Protein AF-A0A1B2R2R2-F1 (afdb_monomer_lite)

Structure (mmCIF, N/CA/C/O backbone):
data_AF-A0A1B2R2R2-F1
#
_entry.id   AF-A0A1B2R2R2-F1
#
loop_
_atom_site.group_PDB
_atom_site.id
_atom_site.type_symbol
_atom_site.label_atom_id
_atom_site.label_alt_id
_atom_site.label_comp_id
_atom_site.label_asym_id
_atom_site.label_entity_id
_atom_site.label_seq_id
_atom_site.pdbx_PDB_ins_code
_atom_site.Cartn_x
_atom_site.Cartn_y
_atom_site.Cartn_z
_atom_site.occupancy
_atom_site.B_iso_or_equiv
_atom_site.auth_seq_id
_atom_site.auth_comp_id
_atom_site.auth_asym_id
_atom_site.auth_atom_id
_atom_site.pdbx_PDB_model_num
ATOM 1 N N . MET A 1 1 ? -15.487 -4.708 -82.517 1.00 47.09 1 MET A N 1
ATOM 2 C CA . MET A 1 1 ? -14.314 -4.636 -83.419 1.00 47.09 1 MET A CA 1
ATOM 3 C C . MET A 1 1 ? -13.073 -5.049 -82.631 1.00 47.09 1 MET A C 1
ATOM 5 O O . MET A 1 1 ? -13.048 -4.846 -81.428 1.00 47.09 1 MET A O 1
ATOM 9 N N . ARG A 1 2 ? -12.157 -5.762 -83.291 1.00 46.81 2 ARG A N 1
ATOM 10 C CA . ARG A 1 2 ? -11.114 -6.663 -82.763 1.00 46.81 2 ARG A CA 1
ATOM 11 C C . ARG A 1 2 ? -9.948 -5.970 -82.026 1.00 46.81 2 ARG A C 1
ATOM 13 O O . ARG A 1 2 ? -9.569 -4.863 -82.381 1.00 46.81 2 ARG A O 1
ATOM 20 N N . ILE A 1 3 ? -9.365 -6.702 -81.069 1.00 44.09 3 ILE A N 1
ATOM 21 C CA . ILE A 1 3 ? -8.082 -6.462 -80.372 1.00 44.09 3 ILE A CA 1
ATOM 22 C C . ILE A 1 3 ? -6.903 -6.542 -81.372 1.00 44.09 3 ILE A C 1
ATOM 24 O O . ILE A 1 3 ? -6.999 -7.301 -82.341 1.00 44.09 3 ILE A O 1
ATOM 28 N N . PRO A 1 4 ? -5.764 -5.870 -81.106 1.00 57.81 4 PRO A N 1
ATOM 29 C CA . PRO A 1 4 ? -4.528 -6.653 -81.011 1.00 57.81 4 PRO A CA 1
ATOM 30 C C . PRO A 1 4 ? -3.694 -6.388 -79.745 1.00 57.81 4 PRO A C 1
ATOM 32 O O . PRO A 1 4 ? -3.548 -5.272 -79.256 1.00 57.81 4 PRO A O 1
ATOM 35 N N . PHE A 1 5 ? -3.145 -7.496 -79.249 1.00 47.97 5 PHE A N 1
ATOM 36 C CA . PHE A 1 5 ? -2.158 -7.616 -78.188 1.00 47.97 5 PHE A CA 1
ATOM 37 C C . PHE A 1 5 ? -0.782 -7.118 -78.648 1.00 47.97 5 PHE A C 1
ATOM 39 O O . PHE A 1 5 ? -0.363 -7.416 -79.764 1.00 47.97 5 PHE A O 1
ATOM 46 N N . ALA A 1 6 ? -0.020 -6.528 -77.727 1.00 52.09 6 ALA A N 1
ATOM 47 C CA . ALA A 1 6 ? 1.439 -6.582 -77.745 1.00 52.09 6 ALA A CA 1
ATOM 48 C C . ALA A 1 6 ? 1.951 -6.802 -76.313 1.00 52.09 6 ALA A C 1
ATOM 50 O O . ALA A 1 6 ? 1.735 -5.988 -75.419 1.00 52.09 6 ALA A O 1
ATOM 51 N N . ARG A 1 7 ? 2.600 -7.952 -76.096 1.00 57.97 7 ARG A N 1
ATOM 52 C CA . ARG A 1 7 ? 3.404 -8.270 -74.909 1.00 57.97 7 ARG A CA 1
ATOM 53 C C . ARG A 1 7 ? 4.839 -7.816 -75.169 1.00 57.97 7 ARG A C 1
ATOM 55 O O . ARG A 1 7 ? 5.397 -8.236 -76.176 1.00 57.97 7 ARG A O 1
ATOM 62 N N . VAL A 1 8 ? 5.470 -7.138 -74.211 1.00 51.62 8 VAL A N 1
ATOM 63 C CA . VAL A 1 8 ? 6.920 -7.247 -73.970 1.00 51.62 8 VAL A CA 1
ATOM 64 C C . VAL A 1 8 ? 7.159 -7.386 -72.466 1.00 51.62 8 VAL A C 1
ATOM 66 O O . VAL A 1 8 ? 6.456 -6.809 -71.643 1.00 51.62 8 VAL A O 1
ATOM 69 N N . ARG A 1 9 ? 8.093 -8.282 -72.148 1.00 54.78 9 ARG A N 1
ATOM 70 C CA . ARG A 1 9 ? 8.393 -8.889 -70.851 1.00 54.78 9 ARG A CA 1
ATOM 71 C C . ARG A 1 9 ? 9.593 -8.206 -70.172 1.00 54.78 9 ARG A C 1
ATOM 73 O O . ARG A 1 9 ? 10.450 -7.660 -70.856 1.00 54.78 9 ARG A O 1
ATOM 80 N N . HIS A 1 10 ? 9.705 -8.504 -68.877 1.00 41.34 10 HIS A N 1
ATOM 81 C CA . HIS A 1 10 ? 10.905 -8.558 -68.025 1.00 41.34 10 HIS A CA 1
ATOM 82 C C . HIS A 1 10 ? 11.270 -7.309 -67.220 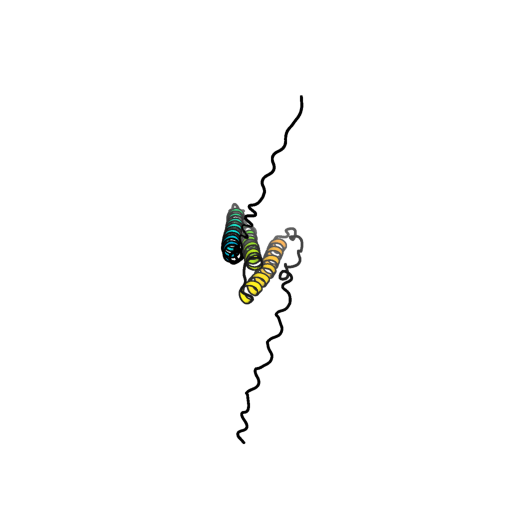1.00 41.34 10 HIS A C 1
ATOM 84 O O . HIS A 1 10 ? 11.681 -6.284 -67.745 1.00 41.34 10 HIS A O 1
ATOM 90 N N . GLY A 1 11 ? 11.209 -7.497 -65.903 1.00 39.16 11 GLY A N 1
ATOM 91 C CA . GLY A 1 11 ? 11.748 -6.601 -64.893 1.00 39.16 11 GLY A CA 1
ATOM 92 C C . GLY A 1 11 ? 11.309 -7.054 -63.507 1.00 39.16 11 GLY A C 1
ATOM 93 O O . GLY A 1 11 ? 10.566 -6.349 -62.838 1.00 39.16 11 GLY A O 1
ATOM 94 N N . ALA A 1 12 ? 11.697 -8.266 -63.102 1.00 50.22 12 ALA A N 1
ATOM 95 C CA . ALA A 1 12 ? 11.605 -8.662 -61.704 1.00 50.22 12 ALA A CA 1
ATOM 96 C C . ALA A 1 12 ? 12.575 -7.783 -60.901 1.00 50.22 12 ALA A C 1
ATOM 98 O O . ALA A 1 12 ? 13.784 -7.975 -60.978 1.00 50.22 12 ALA A O 1
ATOM 99 N N . ALA A 1 13 ? 12.048 -6.826 -60.143 1.00 42.81 13 ALA A N 1
ATOM 100 C CA . ALA A 1 13 ? 12.767 -6.214 -59.037 1.00 42.81 13 ALA A CA 1
ATOM 101 C C . ALA A 1 13 ? 12.228 -6.842 -57.751 1.00 42.81 13 ALA A C 1
ATOM 103 O O . ALA A 1 13 ? 11.275 -6.364 -57.140 1.00 42.81 13 ALA A O 1
ATOM 104 N N . VAL A 1 14 ? 12.827 -7.973 -57.384 1.00 48.00 14 VAL A N 1
ATOM 105 C CA . VAL A 1 14 ? 12.782 -8.481 -56.016 1.00 48.00 14 VAL A CA 1
ATOM 106 C C . VAL A 1 14 ? 13.573 -7.484 -55.175 1.00 48.00 14 VAL A C 1
ATOM 108 O O . VAL A 1 14 ? 14.800 -7.517 -55.160 1.00 48.00 14 VAL A O 1
ATOM 111 N N . LEU A 1 15 ? 12.882 -6.565 -54.503 1.00 44.09 15 LEU A N 1
ATOM 112 C CA . LEU A 1 15 ? 13.462 -5.854 -53.369 1.00 44.09 15 LEU A CA 1
ATOM 113 C C . LEU A 1 15 ? 13.265 -6.732 -52.138 1.00 44.09 15 LEU A C 1
ATOM 115 O O . LEU A 1 15 ? 12.252 -6.678 -51.446 1.00 44.09 15 LEU A O 1
ATOM 119 N N . LEU A 1 16 ? 14.258 -7.588 -51.915 1.00 44.78 16 LEU A N 1
ATOM 120 C CA . LEU A 1 16 ? 14.460 -8.314 -50.672 1.00 44.78 16 LEU A CA 1
ATOM 121 C C . LEU A 1 16 ? 14.929 -7.286 -49.632 1.00 44.78 16 LEU A C 1
ATOM 123 O O . LEU A 1 16 ? 16.122 -7.041 -49.470 1.00 44.78 16 LEU A O 1
ATOM 127 N N . ALA A 1 17 ? 13.983 -6.630 -48.959 1.00 49.75 17 ALA A N 1
ATOM 128 C CA . ALA A 1 17 ? 14.286 -5.860 -47.761 1.00 49.75 17 ALA A CA 1
ATOM 129 C C . ALA A 1 17 ? 14.532 -6.844 -46.609 1.00 49.75 17 ALA A C 1
ATOM 131 O O . ALA A 1 17 ? 13.638 -7.174 -45.835 1.00 49.75 17 ALA A O 1
ATOM 132 N N . ALA A 1 18 ? 15.762 -7.345 -46.526 1.00 52.75 18 ALA A N 1
ATOM 133 C CA . ALA A 1 18 ? 16.296 -7.935 -45.311 1.00 52.75 18 ALA A CA 1
ATOM 134 C C . ALA A 1 18 ? 16.660 -6.794 -44.348 1.00 52.75 18 ALA A C 1
ATOM 136 O O . ALA A 1 18 ? 17.799 -6.335 -44.315 1.00 52.75 18 ALA A O 1
ATOM 137 N N . SER A 1 19 ? 15.690 -6.301 -43.580 1.00 55.47 19 SER A N 1
ATOM 138 C CA . SER A 1 19 ? 15.990 -5.525 -42.377 1.00 55.47 19 SER A CA 1
ATOM 139 C C . SER A 1 19 ? 16.097 -6.496 -41.210 1.00 55.47 19 SER A C 1
ATOM 141 O O . SER A 1 19 ? 15.106 -7.097 -40.794 1.00 55.47 19 SER A O 1
ATOM 143 N N . LEU A 1 20 ? 17.326 -6.664 -40.728 1.00 54.31 20 LEU A N 1
ATOM 144 C CA . LEU A 1 20 ? 17.663 -7.393 -39.518 1.00 54.31 20 LEU A CA 1
ATOM 145 C C . LEU A 1 20 ? 16.749 -6.968 -38.359 1.00 54.31 20 LEU A C 1
ATOM 147 O O . LEU A 1 20 ? 16.687 -5.792 -38.004 1.00 54.31 20 LEU A O 1
ATOM 151 N N . GLY A 1 21 ? 16.078 -7.942 -37.748 1.00 51.41 21 GLY A N 1
ATOM 152 C CA . GLY A 1 21 ? 15.384 -7.772 -36.477 1.00 51.41 21 GLY A CA 1
ATOM 153 C C . GLY A 1 21 ? 16.387 -7.592 -35.339 1.00 51.41 21 GLY A C 1
ATOM 154 O O . GLY A 1 21 ? 16.721 -8.548 -34.652 1.00 51.41 21 GLY A O 1
ATOM 155 N N . LEU A 1 22 ? 16.874 -6.369 -35.145 1.00 57.09 22 LEU A N 1
ATOM 156 C CA . LEU A 1 22 ? 17.519 -5.921 -33.911 1.00 57.09 22 LEU A CA 1
ATOM 157 C C . LEU A 1 22 ? 16.792 -4.651 -33.458 1.00 57.09 22 LEU A C 1
ATOM 159 O O . LEU A 1 22 ? 17.047 -3.573 -33.987 1.00 57.09 22 LEU A O 1
ATOM 163 N N . GLY A 1 23 ? 15.859 -4.771 -32.509 1.00 52.47 23 GLY A N 1
ATOM 164 C CA . GLY A 1 23 ? 15.186 -3.585 -31.963 1.00 52.47 23 GLY A CA 1
ATOM 165 C C . GLY A 1 23 ? 13.977 -3.792 -31.049 1.00 52.47 23 GLY A C 1
ATOM 166 O O . GLY A 1 23 ? 13.495 -2.812 -30.493 1.00 52.47 23 GLY A O 1
ATOM 167 N N . ALA A 1 24 ? 13.485 -5.018 -30.842 1.00 54.94 24 ALA A N 1
ATOM 168 C CA . ALA A 1 24 ? 12.278 -5.234 -30.031 1.00 54.94 24 ALA A CA 1
ATOM 169 C C . ALA A 1 24 ? 12.486 -5.055 -28.508 1.00 54.94 24 ALA A C 1
ATOM 171 O O . ALA A 1 24 ? 11.518 -4.887 -27.777 1.00 54.94 24 ALA A O 1
ATOM 172 N N . SER A 1 25 ? 13.728 -5.079 -28.011 1.00 57.06 25 SER A N 1
ATOM 173 C CA . SER A 1 25 ? 14.008 -5.122 -26.566 1.00 57.06 25 SER A CA 1
ATOM 174 C C . SER A 1 25 ? 14.110 -3.756 -25.878 1.00 57.06 25 SER A C 1
ATOM 176 O O . SER A 1 25 ? 13.853 -3.670 -24.682 1.00 57.06 25 SER A O 1
ATOM 178 N N . ALA A 1 26 ? 14.475 -2.690 -26.596 1.00 57.72 26 ALA A N 1
ATOM 179 C CA . ALA A 1 26 ? 14.656 -1.365 -25.991 1.00 57.72 26 ALA A CA 1
ATOM 180 C C . ALA A 1 26 ? 13.329 -0.615 -25.767 1.00 57.72 26 ALA A C 1
ATOM 182 O O . ALA A 1 26 ? 13.230 0.161 -24.823 1.00 57.72 26 ALA A O 1
ATOM 183 N N . TRP A 1 27 ? 12.312 -0.871 -26.598 1.00 58.19 27 TRP A N 1
ATOM 184 C CA . TRP A 1 27 ? 10.975 -0.279 -26.445 1.00 58.19 27 TRP A CA 1
ATOM 185 C C . TRP A 1 27 ? 10.232 -0.855 -25.231 1.00 58.19 27 TRP A C 1
ATOM 187 O O . TRP A 1 27 ? 9.749 -0.098 -24.398 1.00 58.19 27 TRP A O 1
ATOM 197 N N . SER A 1 28 ? 10.270 -2.181 -25.048 1.00 64.56 28 SER A N 1
ATOM 198 C CA . SER A 1 28 ? 9.596 -2.862 -23.930 1.00 64.56 28 SER A CA 1
ATOM 199 C C . SER A 1 28 ? 10.070 -2.394 -22.552 1.00 64.56 28 SER A C 1
ATOM 201 O O . SER A 1 28 ? 9.255 -2.257 -21.653 1.00 64.56 28 SER A O 1
ATOM 203 N N . ALA A 1 29 ? 11.366 -2.114 -22.367 1.00 69.06 29 ALA A N 1
ATOM 204 C CA . ALA A 1 29 ? 11.872 -1.665 -21.067 1.00 69.06 29 ALA A CA 1
ATOM 205 C C . ALA A 1 29 ? 11.403 -0.245 -20.695 1.00 69.06 29 ALA A C 1
ATOM 207 O O . ALA A 1 29 ? 11.234 0.045 -19.514 1.00 69.06 29 ALA A O 1
ATOM 208 N N . GLY A 1 30 ? 11.204 0.633 -21.685 1.00 77.94 30 GLY A N 1
ATOM 209 C CA . GLY A 1 30 ? 10.647 1.970 -21.462 1.00 77.94 30 GLY A CA 1
ATOM 210 C C . GLY A 1 30 ? 9.145 1.935 -21.175 1.00 77.94 30 GLY A C 1
ATOM 211 O O . GLY A 1 30 ? 8.670 2.678 -20.318 1.00 77.94 30 GLY A O 1
ATOM 212 N N . ASP A 1 31 ? 8.424 1.034 -21.844 1.00 86.69 31 ASP A N 1
ATOM 213 C CA . ASP A 1 31 ? 6.990 0.830 -21.633 1.00 86.69 31 ASP A CA 1
ATOM 214 C C . ASP A 1 31 ? 6.700 0.213 -20.247 1.00 86.69 31 ASP A C 1
ATOM 216 O O . ASP A 1 31 ? 5.785 0.667 -19.557 1.00 86.69 31 ASP A O 1
ATOM 220 N N . ASP A 1 32 ? 7.520 -0.750 -19.798 1.00 92.88 32 ASP A N 1
ATOM 221 C CA . ASP A 1 32 ? 7.408 -1.378 -18.470 1.00 92.88 32 ASP A CA 1
ATOM 222 C C . ASP A 1 32 ? 7.611 -0.364 -17.330 1.00 92.88 32 ASP A C 1
ATOM 224 O O . ASP A 1 32 ? 6.837 -0.335 -16.373 1.00 92.88 32 ASP A O 1
ATOM 228 N N . GLU A 1 33 ? 8.628 0.499 -17.431 1.00 95.31 33 GLU A N 1
ATOM 229 C CA . GLU A 1 33 ? 8.904 1.523 -16.412 1.00 95.31 33 GLU A CA 1
ATOM 230 C C . GLU A 1 33 ? 7.773 2.559 -16.339 1.00 95.31 33 GLU A C 1
ATOM 232 O O . GLU A 1 33 ? 7.327 2.939 -15.255 1.00 95.31 33 GLU A O 1
ATOM 237 N N . ALA A 1 34 ? 7.258 2.998 -17.492 1.00 97.06 34 ALA A N 1
ATOM 238 C CA . ALA A 1 34 ? 6.133 3.927 -17.535 1.00 97.06 34 ALA A CA 1
ATOM 239 C C . ALA A 1 34 ? 4.871 3.326 -16.889 1.00 97.06 34 ALA A C 1
ATOM 241 O O . ALA A 1 34 ? 4.171 4.020 -16.147 1.00 97.06 34 ALA A O 1
ATOM 242 N N . ALA A 1 35 ? 4.597 2.040 -17.132 1.00 97.00 35 ALA A N 1
ATOM 243 C CA . ALA A 1 35 ? 3.484 1.324 -16.515 1.00 97.00 35 ALA A CA 1
ATOM 244 C C . ALA A 1 35 ? 3.666 1.166 -14.995 1.00 97.00 35 ALA A C 1
ATOM 246 O O . ALA A 1 35 ? 2.739 1.462 -14.238 1.00 97.00 35 ALA A O 1
ATOM 247 N N . PHE A 1 36 ? 4.867 0.792 -14.539 1.00 97.38 36 PHE A N 1
ATOM 248 C CA . PHE A 1 36 ? 5.212 0.711 -13.116 1.00 97.38 36 PHE A CA 1
ATOM 249 C C . PHE A 1 36 ? 4.963 2.038 -12.386 1.00 97.38 36 PHE A C 1
ATOM 251 O O . PHE A 1 36 ? 4.279 2.073 -11.360 1.00 97.38 36 PHE A O 1
ATOM 258 N N . LEU A 1 37 ? 5.466 3.149 -12.935 1.00 98.19 37 LEU A N 1
ATOM 259 C CA . LEU A 1 37 ? 5.279 4.478 -12.350 1.00 98.19 37 LEU A CA 1
ATOM 260 C C . LEU A 1 37 ? 3.801 4.886 -12.320 1.00 98.19 37 LEU A C 1
ATOM 262 O O . LEU A 1 37 ? 3.337 5.434 -11.320 1.00 98.19 37 LEU A O 1
ATOM 266 N N . ALA A 1 38 ? 3.048 4.609 -13.387 1.00 98.38 38 ALA A N 1
ATOM 267 C CA . ALA A 1 38 ? 1.622 4.918 -13.449 1.00 98.38 38 ALA A CA 1
ATOM 268 C C . ALA A 1 38 ? 0.812 4.140 -12.397 1.00 98.38 38 ALA A C 1
ATOM 270 O O . ALA A 1 38 ? -0.036 4.724 -11.719 1.00 98.38 38 ALA A O 1
ATOM 271 N N . GLU A 1 39 ? 1.090 2.846 -12.222 1.00 98.19 39 GLU A N 1
ATOM 272 C CA . GLU A 1 39 ? 0.435 2.024 -11.201 1.00 98.19 39 GLU A CA 1
ATOM 273 C C . GLU A 1 39 ? 0.769 2.486 -9.782 1.00 98.19 39 GLU A C 1
ATOM 275 O O . GLU A 1 39 ? -0.142 2.627 -8.962 1.00 98.19 39 GLU A O 1
ATOM 280 N N . ASN A 1 40 ? 2.041 2.781 -9.502 1.00 98.62 40 ASN A N 1
ATOM 281 C CA . ASN A 1 40 ? 2.465 3.275 -8.194 1.00 98.62 40 ASN A CA 1
ATOM 282 C C . ASN A 1 40 ? 1.855 4.638 -7.868 1.00 98.62 40 ASN A C 1
ATOM 284 O O . ASN A 1 40 ? 1.383 4.838 -6.752 1.00 98.62 40 ASN A O 1
ATOM 288 N N . ASN A 1 41 ? 1.803 5.559 -8.833 1.00 98.69 41 ASN A N 1
ATOM 289 C CA . ASN A 1 41 ? 1.139 6.848 -8.642 1.00 98.69 41 ASN A CA 1
ATOM 290 C C . ASN A 1 41 ? -0.344 6.656 -8.316 1.00 98.69 41 ASN A C 1
ATOM 292 O O . ASN A 1 41 ? -0.839 7.216 -7.343 1.00 98.69 41 ASN A O 1
ATOM 296 N N . ALA A 1 42 ? -1.038 5.789 -9.058 1.00 98.69 42 ALA A N 1
ATOM 297 C CA . ALA A 1 42 ? -2.442 5.503 -8.794 1.00 98.69 42 ALA A CA 1
ATOM 298 C C . ALA A 1 42 ? -2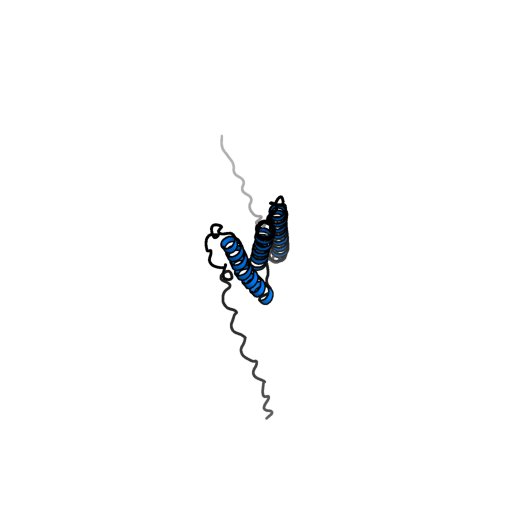.667 4.841 -7.418 1.00 98.69 42 ALA A C 1
ATOM 300 O O . ALA A 1 42 ? -3.676 5.116 -6.766 1.00 98.69 42 ALA A O 1
ATOM 301 N N . ALA A 1 43 ? -1.751 3.975 -6.970 1.00 98.50 43 ALA A N 1
ATOM 302 C CA . ALA A 1 43 ? -1.784 3.374 -5.636 1.00 98.50 43 ALA A CA 1
ATOM 303 C C . ALA A 1 43 ? -1.579 4.425 -4.534 1.00 98.50 43 ALA A C 1
ATOM 305 O O . ALA A 1 43 ? -2.353 4.476 -3.577 1.00 98.50 43 ALA A O 1
ATOM 306 N N . MET A 1 44 ? -0.590 5.310 -4.696 1.00 98.56 44 MET A N 1
ATOM 307 C CA . MET A 1 44 ? -0.341 6.415 -3.769 1.00 98.56 44 MET A CA 1
ATOM 308 C C . MET A 1 44 ? -1.524 7.387 -3.709 1.00 98.56 44 MET A C 1
ATOM 310 O O . MET A 1 44 ? -1.927 7.777 -2.616 1.00 98.56 44 MET A O 1
ATOM 314 N N . ASP A 1 45 ? -2.139 7.723 -4.843 1.00 98.50 45 ASP A N 1
ATOM 315 C CA . ASP A 1 45 ? -3.317 8.596 -4.885 1.00 98.50 45 ASP A CA 1
ATOM 316 C C . ASP A 1 45 ? -4.497 7.988 -4.114 1.00 98.50 45 ASP A C 1
ATOM 318 O O . ASP A 1 45 ? -5.128 8.663 -3.295 1.00 98.50 45 ASP A O 1
ATOM 322 N N . ARG A 1 46 ? -4.775 6.691 -4.315 1.00 98.38 46 ARG A N 1
ATOM 323 C CA . ARG A 1 46 ? -5.812 5.968 -3.556 1.00 98.38 46 ARG A CA 1
ATOM 324 C C . ARG A 1 46 ? -5.496 5.913 -2.066 1.00 98.38 46 ARG A C 1
ATOM 326 O O . ARG A 1 46 ? -6.392 6.136 -1.252 1.00 98.38 46 ARG A O 1
ATOM 333 N N . MET A 1 47 ? -4.242 5.640 -1.713 1.00 98.19 47 MET A N 1
ATOM 334 C CA . MET A 1 47 ? -3.770 5.618 -0.331 1.00 98.19 47 MET A CA 1
ATOM 335 C C . MET A 1 47 ? -4.000 6.971 0.349 1.00 98.19 47 MET A C 1
ATOM 337 O O . MET A 1 47 ? -4.635 7.033 1.400 1.00 98.19 47 MET A O 1
ATOM 341 N N . MET A 1 48 ? -3.538 8.060 -0.268 1.00 98.31 48 MET A N 1
ATOM 342 C CA . MET A 1 48 ? -3.691 9.417 0.259 1.00 98.31 48 MET A CA 1
ATOM 343 C C . MET A 1 48 ? -5.163 9.816 0.387 1.00 98.31 48 MET A C 1
ATOM 345 O O . MET A 1 48 ? -5.557 10.377 1.409 1.00 98.31 48 MET A O 1
ATOM 349 N N . ALA A 1 49 ? -5.992 9.481 -0.606 1.00 97.56 49 ALA A N 1
ATOM 350 C CA . ALA A 1 49 ? -7.431 9.720 -0.542 1.00 97.56 49 ALA A CA 1
ATOM 351 C C . ALA A 1 49 ? -8.102 8.930 0.595 1.00 97.56 49 ALA A C 1
ATOM 353 O O . ALA A 1 49 ? -8.961 9.468 1.288 1.00 97.56 49 ALA A O 1
ATOM 354 N N . GLY A 1 50 ? -7.695 7.676 0.818 1.00 95.88 50 GLY A N 1
ATOM 355 C CA . GLY A 1 50 ? -8.206 6.843 1.907 1.00 95.88 50 GLY A CA 1
ATOM 356 C C . GLY A 1 50 ? -7.794 7.343 3.294 1.00 95.88 50 GLY A C 1
ATOM 357 O O . GLY A 1 50 ? -8.607 7.324 4.213 1.00 95.88 50 GLY A O 1
ATOM 358 N N . MET A 1 51 ? -6.560 7.839 3.438 1.00 96.75 51 MET A N 1
ATOM 359 C CA . MET A 1 51 ? -6.056 8.406 4.696 1.00 96.75 51 MET A CA 1
ATOM 360 C C . MET A 1 51 ? -6.691 9.754 5.056 1.00 96.75 51 MET A C 1
ATOM 362 O O . MET A 1 51 ? -6.636 10.162 6.212 1.00 96.75 51 MET A O 1
ATOM 366 N N . ALA A 1 52 ? -7.324 10.444 4.104 1.00 95.12 52 ALA A N 1
ATOM 367 C CA . ALA A 1 52 ? -8.007 11.719 4.331 1.00 95.12 52 ALA A CA 1
ATOM 368 C C . ALA A 1 52 ? -9.364 11.574 5.061 1.00 95.12 52 ALA A C 1
ATOM 370 O O . ALA A 1 52 ? -10.254 12.418 4.910 1.00 95.12 52 ALA A O 1
ATOM 371 N N . ALA A 1 53 ? -9.544 10.506 5.845 1.00 88.31 53 ALA A N 1
ATOM 372 C CA . ALA A 1 53 ? -10.736 10.282 6.645 1.00 88.31 53 ALA A CA 1
ATOM 373 C C . ALA A 1 53 ? -10.915 11.402 7.681 1.00 88.31 53 ALA A C 1
ATOM 375 O O . ALA A 1 53 ? -9.968 11.866 8.317 1.00 88.31 53 ALA A O 1
ATOM 376 N N . LYS A 1 54 ? -12.161 11.851 7.857 1.00 94.19 54 LYS A N 1
ATOM 377 C CA . LYS A 1 54 ? -12.484 12.836 8.889 1.00 94.19 54 LYS A CA 1
ATOM 378 C C . LYS A 1 54 ? -12.302 12.186 10.270 1.00 94.19 54 LYS A C 1
ATOM 380 O O . LYS A 1 54 ? -12.888 11.123 10.467 1.00 94.19 54 LYS A O 1
ATOM 385 N N . PRO A 1 55 ? -11.596 12.833 11.218 1.00 95.38 55 PRO A N 1
ATOM 386 C CA . PRO A 1 55 ? -11.466 12.319 12.576 1.00 95.38 55 PRO A CA 1
ATOM 387 C C . PRO A 1 55 ? -12.833 12.030 13.194 1.00 95.38 55 PRO A C 1
ATOM 389 O O . PRO A 1 55 ? -13.735 12.878 13.158 1.00 95.38 55 PRO A O 1
ATOM 392 N N . SER A 1 56 ? -12.978 10.830 13.740 1.00 96.50 56 SER A N 1
ATOM 393 C CA . SER A 1 56 ? -14.195 10.352 14.392 1.00 96.50 56 SER A CA 1
ATOM 394 C C . SER A 1 56 ? -14.278 10.801 15.852 1.00 96.50 56 SER A C 1
ATOM 396 O O . SER A 1 56 ? -15.377 10.900 16.400 1.00 96.50 56 SER A O 1
ATOM 398 N N . GLY A 1 57 ? -13.130 11.118 16.461 1.00 97.00 57 GLY A N 1
ATOM 399 C CA . GLY A 1 57 ? -13.007 11.406 17.891 1.00 97.00 57 GLY A CA 1
ATOM 400 C C . GLY A 1 57 ? -12.704 10.169 18.740 1.00 97.00 57 GLY A C 1
ATOM 401 O O . GLY A 1 57 ? -12.509 10.306 19.946 1.00 97.00 57 GLY A O 1
ATOM 402 N N . ASP A 1 58 ? -12.628 8.992 18.121 1.00 97.81 58 ASP A N 1
ATOM 403 C CA . ASP A 1 58 ? -12.129 7.759 18.720 1.00 97.81 58 ASP A CA 1
ATOM 404 C C . ASP A 1 58 ? -10.734 7.458 18.151 1.00 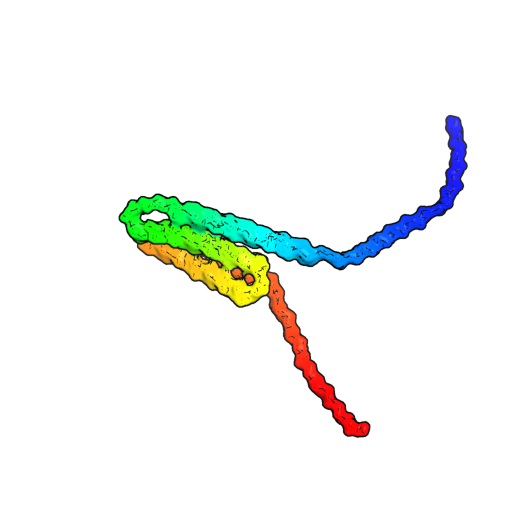97.81 58 ASP A C 1
ATOM 406 O O . ASP A 1 58 ? -10.542 7.383 16.937 1.00 97.81 58 ASP A O 1
ATOM 410 N N . ILE A 1 59 ? -9.745 7.324 19.038 1.00 97.88 59 ILE A N 1
ATOM 411 C CA . ILE A 1 59 ? -8.333 7.194 18.652 1.00 97.88 59 ILE A CA 1
ATOM 412 C C . ILE A 1 59 ? -8.074 5.873 17.922 1.00 97.88 59 ILE A C 1
ATOM 414 O O . ILE A 1 59 ? -7.318 5.857 16.950 1.00 97.88 59 ILE A O 1
ATOM 418 N N . ASP A 1 60 ? -8.698 4.781 18.361 1.00 97.81 60 ASP A N 1
ATOM 419 C CA . ASP A 1 60 ? -8.478 3.458 17.780 1.00 97.81 60 ASP A CA 1
ATOM 420 C C . ASP A 1 60 ? -9.128 3.380 16.393 1.00 97.81 60 ASP A C 1
ATOM 422 O O . ASP A 1 60 ? -8.530 2.872 15.441 1.00 97.81 60 ASP A O 1
ATOM 426 N N . GLN A 1 61 ? -10.321 3.962 16.244 1.00 97.06 61 GLN A N 1
ATOM 427 C CA . GLN A 1 61 ? -10.986 4.109 14.948 1.00 97.06 61 GLN A CA 1
ATOM 428 C C . GLN A 1 61 ? -10.156 4.955 13.983 1.00 97.06 61 GLN A C 1
ATOM 430 O O . GLN A 1 61 ? -9.947 4.553 12.838 1.00 97.06 61 GLN A O 1
ATOM 435 N N . ASP A 1 62 ? -9.649 6.101 14.440 1.00 97.19 62 ASP A N 1
ATOM 436 C CA . ASP A 1 62 ? -8.870 7.016 13.605 1.00 97.19 62 ASP A CA 1
ATOM 437 C C . ASP A 1 62 ? -7.519 6.395 13.200 1.00 97.19 62 ASP A C 1
ATOM 439 O O . ASP A 1 62 ? -7.085 6.549 12.054 1.00 97.19 62 ASP A O 1
ATOM 443 N N . PHE A 1 63 ? -6.888 5.612 14.087 1.00 97.75 63 PHE A N 1
ATOM 444 C CA . PHE A 1 63 ? -5.685 4.843 13.765 1.00 97.75 63 PHE A CA 1
ATOM 445 C C . PHE A 1 63 ? -5.944 3.845 12.633 1.00 97.75 63 PHE A C 1
ATOM 447 O O . PHE A 1 63 ? -5.215 3.844 11.640 1.00 97.75 63 PHE A O 1
ATOM 454 N N . VAL A 1 64 ? -6.998 3.029 12.731 1.00 96.94 64 VAL A N 1
ATOM 455 C CA . VAL A 1 64 ? -7.318 2.039 11.688 1.00 96.94 64 VAL A CA 1
ATOM 456 C C . VAL A 1 64 ? -7.775 2.711 10.393 1.00 96.94 64 VAL A C 1
ATOM 458 O O . VAL A 1 64 ? -7.399 2.258 9.310 1.00 96.94 64 VAL A O 1
ATOM 461 N N . ALA A 1 65 ? -8.540 3.803 10.480 1.00 96.25 65 ALA A N 1
ATOM 462 C CA . ALA A 1 65 ? -9.005 4.564 9.321 1.00 96.25 65 ALA A CA 1
ATOM 463 C C . ALA A 1 65 ? -7.846 5.143 8.497 1.00 96.25 65 ALA A C 1
A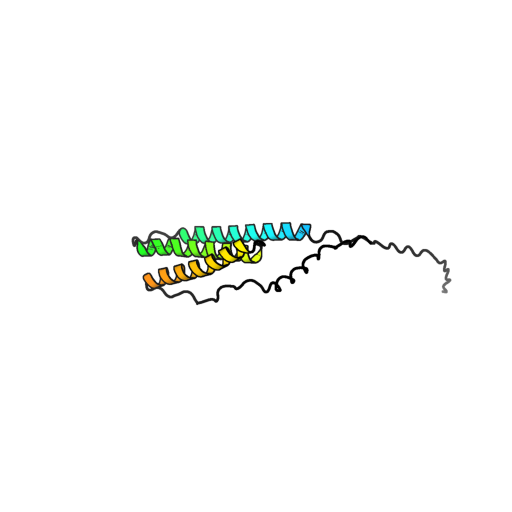TOM 465 O O . ALA A 1 65 ? -7.950 5.217 7.275 1.00 96.25 65 ALA A O 1
ATOM 466 N N . MET A 1 66 ? -6.733 5.498 9.140 1.00 97.62 66 MET A N 1
ATOM 467 C CA . MET A 1 66 ? -5.509 5.935 8.467 1.00 97.62 66 MET A CA 1
ATOM 468 C C . MET A 1 66 ? -4.621 4.754 8.048 1.00 97.62 66 MET A C 1
ATOM 470 O O . MET A 1 66 ? -4.098 4.727 6.935 1.00 97.62 66 MET A O 1
ATOM 474 N N . MET A 1 67 ? -4.432 3.762 8.917 1.00 98.31 67 MET A N 1
ATOM 475 C CA . MET A 1 67 ? -3.410 2.741 8.695 1.00 98.31 67 MET A CA 1
ATOM 476 C C . MET A 1 67 ? -3.852 1.651 7.712 1.00 98.31 67 MET A C 1
ATOM 478 O O . MET A 1 67 ? -3.037 1.144 6.942 1.00 98.31 67 MET A O 1
ATOM 482 N N . ALA A 1 68 ? -5.147 1.332 7.651 1.00 97.25 68 ALA A N 1
ATOM 483 C CA . ALA A 1 68 ? -5.661 0.391 6.660 1.00 97.25 68 ALA A CA 1
ATOM 484 C C . ALA A 1 68 ? -5.421 0.851 5.203 1.00 97.25 68 ALA A C 1
ATOM 486 O O . ALA A 1 68 ? -4.884 0.056 4.427 1.00 97.25 68 ALA A O 1
ATOM 487 N N . PRO A 1 69 ? -5.757 2.093 4.789 1.00 97.88 69 PRO A N 1
ATOM 488 C CA . PRO A 1 69 ? -5.438 2.561 3.440 1.00 97.88 69 PRO A CA 1
ATOM 489 C C . PRO A 1 69 ? -3.932 2.733 3.204 1.00 97.88 69 PRO A C 1
ATOM 491 O O . PRO A 1 69 ? -3.481 2.449 2.097 1.00 97.88 69 PRO A O 1
ATOM 494 N N . HIS A 1 70 ? -3.147 3.118 4.220 1.00 98.62 70 HIS A N 1
ATOM 495 C CA . HIS A 1 70 ? -1.681 3.150 4.129 1.00 98.62 70 HIS A CA 1
ATOM 496 C C . HIS A 1 70 ? -1.103 1.779 3.738 1.00 98.62 70 HIS A C 1
ATOM 498 O O . HIS A 1 70 ? -0.375 1.645 2.755 1.00 98.62 70 HIS A O 1
ATOM 504 N N . HIS A 1 71 ? -1.493 0.730 4.463 1.00 98.50 71 HIS A N 1
ATOM 505 C CA . HIS A 1 71 ? -1.081 -0.642 4.168 1.00 98.50 71 HIS A CA 1
ATOM 506 C C . HIS A 1 71 ? -1.602 -1.139 2.818 1.00 98.50 71 HIS A C 1
ATOM 508 O O . HIS A 1 71 ? -0.876 -1.824 2.101 1.00 98.50 71 HIS A O 1
ATOM 514 N N . GLN A 1 72 ? -2.820 -0.758 2.427 1.00 98.38 72 GLN A N 1
ATOM 515 C CA . GLN A 1 72 ? -3.365 -1.109 1.116 1.00 98.38 72 GLN A CA 1
ATOM 516 C C . GLN A 1 72 ? -2.541 -0.500 -0.031 1.00 98.38 72 GLN A C 1
ATOM 518 O O . GLN A 1 72 ? -2.255 -1.194 -1.006 1.00 98.38 72 GLN A O 1
ATOM 523 N N . GLY A 1 73 ? -2.094 0.753 0.104 1.00 98.44 73 GLY A N 1
ATOM 524 C CA . GLY A 1 73 ? -1.173 1.377 -0.850 1.00 98.44 73 GLY A CA 1
ATOM 525 C C . GLY A 1 73 ? 0.153 0.621 -0.963 1.00 98.44 73 GLY A C 1
ATOM 526 O O . GLY A 1 73 ? 0.603 0.327 -2.070 1.00 98.44 73 GLY A O 1
ATOM 527 N N . ALA A 1 74 ? 0.737 0.222 0.172 1.00 98.44 74 ALA A N 1
ATOM 528 C CA . ALA A 1 74 ? 1.971 -0.566 0.199 1.00 98.44 74 ALA A CA 1
ATOM 529 C C . ALA A 1 74 ? 1.819 -1.933 -0.497 1.00 98.44 74 ALA A C 1
ATOM 531 O O . ALA A 1 74 ? 2.701 -2.337 -1.255 1.00 98.44 74 ALA A O 1
ATOM 532 N N . ILE A 1 75 ? 0.684 -2.618 -0.304 1.00 98.44 75 ILE A N 1
ATOM 533 C CA . ILE A 1 75 ? 0.362 -3.875 -1.000 1.00 98.44 75 ILE A CA 1
ATOM 534 C C . ILE A 1 75 ? 0.324 -3.657 -2.515 1.00 98.44 75 ILE A C 1
ATOM 536 O O . ILE A 1 75 ? 0.897 -4.443 -3.265 1.00 98.44 75 ILE A O 1
ATOM 540 N N . GLU A 1 76 ? -0.342 -2.601 -2.982 1.00 98.25 76 GLU A N 1
ATOM 541 C CA . GLU A 1 76 ? -0.479 -2.315 -4.414 1.00 98.25 76 GLU A CA 1
ATOM 542 C C . GLU A 1 76 ? 0.871 -1.991 -5.072 1.00 98.25 76 GLU A C 1
ATOM 544 O O . GLU A 1 76 ? 1.152 -2.487 -6.165 1.00 98.25 76 GLU A O 1
ATOM 549 N N . MET A 1 77 ? 1.740 -1.248 -4.382 1.00 98.62 77 MET A N 1
ATOM 550 C CA . MET A 1 77 ? 3.104 -0.962 -4.844 1.00 98.62 77 MET A CA 1
ATOM 551 C C . MET A 1 77 ? 3.990 -2.215 -4.856 1.00 98.62 77 MET A C 1
ATOM 553 O O . MET A 1 77 ? 4.720 -2.461 -5.815 1.00 98.62 77 MET A O 1
ATOM 557 N N . ALA A 1 78 ? 3.897 -3.058 -3.826 1.00 98.50 78 ALA A N 1
ATOM 558 C CA . ALA A 1 78 ? 4.608 -4.333 -3.787 1.00 98.50 78 ALA A CA 1
ATOM 559 C C . ALA A 1 78 ? 4.150 -5.272 -4.917 1.00 98.50 78 ALA A C 1
ATOM 561 O O . ALA A 1 78 ? 4.957 -5.955 -5.545 1.00 98.50 78 ALA A O 1
ATOM 562 N N . GLN A 1 79 ? 2.859 -5.267 -5.253 1.00 98.19 79 GLN A N 1
ATOM 563 C CA . GLN A 1 79 ? 2.358 -5.999 -6.414 1.00 98.19 79 GLN A CA 1
ATOM 564 C C . GLN A 1 79 ? 2.912 -5.454 -7.741 1.00 98.19 79 GLN A C 1
ATOM 566 O O . GLN A 1 79 ? 3.153 -6.248 -8.651 1.00 98.19 79 GLN A O 1
ATOM 571 N N . ALA A 1 80 ? 3.135 -4.141 -7.864 1.00 97.81 80 ALA A N 1
ATOM 572 C CA . ALA A 1 80 ? 3.799 -3.563 -9.033 1.00 97.81 80 ALA A CA 1
ATOM 573 C C . ALA A 1 80 ? 5.267 -4.027 -9.124 1.00 97.81 80 ALA A C 1
ATOM 575 O O . ALA A 1 80 ? 5.705 -4.448 -10.193 1.00 97.81 80 ALA A O 1
ATOM 576 N N . GLU A 1 81 ? 6.001 -4.086 -8.007 1.00 98.19 81 GLU A N 1
ATOM 577 C CA . GLU A 1 81 ? 7.354 -4.675 -7.972 1.00 98.19 81 GLU A CA 1
ATOM 578 C C . GLU A 1 81 ? 7.349 -6.149 -8.419 1.00 98.19 81 GLU A C 1
ATOM 580 O O . GLU A 1 81 ? 8.208 -6.574 -9.189 1.00 98.19 81 GLU A O 1
ATOM 585 N N . LEU A 1 82 ? 6.346 -6.940 -8.024 1.00 97.38 82 LEU A N 1
ATOM 586 C CA . LEU A 1 82 ? 6.217 -8.324 -8.501 1.00 97.38 82 LEU A CA 1
ATOM 587 C C . LEU A 1 82 ? 5.899 -8.435 -10.001 1.00 97.38 82 LEU A C 1
ATOM 589 O O . LEU A 1 82 ? 6.222 -9.463 -10.607 1.00 97.38 82 LEU A O 1
ATOM 593 N N . ARG A 1 83 ? 5.278 -7.418 -10.609 1.00 96.44 83 ARG A N 1
ATOM 594 C CA . ARG A 1 83 ? 4.981 -7.385 -12.050 1.00 96.44 83 ARG A CA 1
ATOM 595 C C . ARG A 1 83 ? 6.184 -6.952 -12.884 1.00 96.44 83 ARG A C 1
ATOM 597 O O . ARG A 1 83 ? 6.504 -7.623 -13.861 1.00 96.44 83 ARG A O 1
ATOM 604 N N . TYR A 1 84 ? 6.842 -5.864 -12.494 1.00 96.31 84 TYR A N 1
ATOM 605 C CA . TYR A 1 84 ? 7.836 -5.176 -13.329 1.00 96.31 84 TYR A CA 1
ATOM 606 C C . TYR A 1 84 ? 9.280 -5.363 -12.837 1.00 96.31 84 TYR A C 1
ATOM 608 O O . TYR A 1 84 ? 10.230 -5.327 -13.625 1.00 96.31 84 TYR A O 1
ATOM 616 N N . GLY A 1 85 ? 9.453 -5.604 -11.536 1.00 95.44 85 GLY A N 1
ATOM 617 C CA . GLY A 1 85 ? 10.744 -5.767 -10.884 1.00 95.44 85 GLY A CA 1
ATOM 618 C C . GLY A 1 85 ? 11.444 -7.067 -11.269 1.00 95.44 85 GLY A C 1
ATOM 619 O O . GLY A 1 85 ? 10.831 -8.130 -11.407 1.00 95.44 85 GLY A O 1
ATOM 620 N N . LYS A 1 86 ? 12.769 -6.982 -11.425 1.00 95.44 86 LYS A N 1
ATOM 621 C CA . LYS A 1 86 ? 13.635 -8.085 -11.891 1.00 95.44 86 LYS A CA 1
ATOM 622 C C . LYS A 1 86 ? 14.617 -8.572 -10.826 1.00 95.44 86 LYS A C 1
ATOM 624 O O . LYS A 1 86 ? 15.294 -9.575 -11.025 1.00 95.44 86 LYS A O 1
ATOM 629 N N . ASN A 1 87 ? 14.738 -7.856 -9.708 1.00 97.88 87 ASN A N 1
ATOM 630 C CA . ASN A 1 87 ? 15.641 -8.238 -8.631 1.00 97.88 87 ASN A CA 1
ATOM 631 C C . ASN A 1 87 ? 14.953 -9.249 -7.707 1.00 97.88 87 ASN A C 1
ATOM 633 O O . ASN A 1 87 ? 14.004 -8.917 -7.005 1.00 97.88 87 ASN A O 1
ATOM 637 N N . GLU A 1 88 ? 15.465 -10.477 -7.660 1.00 96.88 88 GLU A N 1
ATOM 638 C CA . GLU A 1 88 ? 14.872 -11.557 -6.862 1.00 96.88 88 GLU A CA 1
ATOM 639 C C . GLU A 1 88 ? 14.772 -11.258 -5.361 1.00 96.88 88 GLU A C 1
ATOM 641 O O . GLU A 1 88 ? 13.854 -11.733 -4.696 1.00 96.88 88 GLU A O 1
ATOM 646 N N . GLN A 1 89 ? 15.701 -10.482 -4.801 1.00 97.88 89 GLN A N 1
ATOM 647 C CA . GLN A 1 89 ? 15.630 -10.093 -3.395 1.00 97.88 89 GLN A CA 1
ATOM 648 C C . GLN A 1 89 ? 14.516 -9.070 -3.159 1.00 97.88 89 GLN A C 1
ATOM 650 O O . GLN A 1 89 ? 13.756 -9.232 -2.210 1.00 97.88 89 GLN A O 1
ATOM 655 N N . LEU A 1 90 ? 14.377 -8.068 -4.032 1.00 98.12 90 LEU A N 1
ATOM 656 C CA . LEU A 1 90 ? 13.302 -7.075 -3.926 1.00 98.12 90 LEU A CA 1
ATOM 657 C C . LEU A 1 90 ? 11.925 -7.703 -4.147 1.00 98.12 90 LEU A C 1
ATOM 659 O O . LEU A 1 90 ? 10.996 -7.413 -3.403 1.00 98.12 90 LEU A O 1
ATOM 663 N N . ARG A 1 91 ? 11.812 -8.651 -5.081 1.00 98.06 91 ARG A N 1
ATOM 664 C CA . ARG A 1 91 ? 10.582 -9.425 -5.292 1.00 98.06 91 ARG A CA 1
ATOM 665 C C . ARG A 1 91 ? 10.204 -10.254 -4.062 1.00 98.06 91 ARG A C 1
ATOM 667 O O . ARG A 1 91 ? 9.030 -10.324 -3.718 1.00 98.06 91 ARG A O 1
ATOM 674 N N . ARG A 1 92 ? 11.177 -10.863 -3.371 1.00 97.50 92 ARG A N 1
ATOM 675 C CA . ARG A 1 92 ? 10.917 -11.562 -2.096 1.00 97.50 92 ARG A CA 1
ATOM 676 C C . ARG A 1 92 ? 10.426 -10.605 -1.012 1.00 97.50 92 ARG A C 1
ATOM 678 O O . ARG A 1 92 ? 9.423 -10.898 -0.379 1.00 97.50 92 ARG A O 1
ATOM 685 N N . ILE A 1 93 ? 11.059 -9.442 -0.874 1.00 98.31 93 ILE A N 1
ATOM 686 C CA . ILE A 1 93 ? 10.607 -8.406 0.066 1.00 98.31 93 ILE A CA 1
ATOM 687 C C . ILE A 1 93 ? 9.183 -7.942 -0.284 1.00 98.31 93 ILE A C 1
ATOM 689 O O . ILE A 1 93 ? 8.342 -7.809 0.596 1.00 98.31 93 ILE A O 1
ATOM 693 N N . ALA A 1 94 ? 8.864 -7.755 -1.566 1.00 98.19 94 ALA A N 1
ATOM 694 C CA . ALA A 1 94 ? 7.516 -7.392 -2.001 1.00 98.19 94 ALA A CA 1
ATOM 695 C C . ALA A 1 94 ? 6.472 -8.464 -1.636 1.00 98.19 94 ALA A C 1
ATOM 697 O O . ALA A 1 94 ? 5.369 -8.144 -1.199 1.00 98.19 94 ALA A O 1
ATOM 698 N N . GLN A 1 95 ? 6.829 -9.742 -1.770 1.00 97.81 95 GLN A N 1
ATOM 699 C CA . GLN A 1 95 ? 6.001 -10.866 -1.340 1.00 97.81 95 GLN A CA 1
ATOM 700 C C . GLN A 1 95 ? 5.706 -10.814 0.171 1.00 97.81 95 GLN A C 1
ATOM 702 O O . GLN A 1 95 ? 4.558 -11.006 0.574 1.00 97.81 95 GLN A O 1
ATOM 707 N N . GLU A 1 96 ? 6.733 -10.544 0.983 1.00 97.75 96 GLU A N 1
ATOM 708 C CA . GLU A 1 96 ? 6.637 -10.407 2.444 1.00 97.75 96 GLU A CA 1
ATOM 709 C C . GLU A 1 96 ? 5.725 -9.234 2.822 1.00 97.75 96 GLU A C 1
ATOM 711 O O . GLU A 1 96 ? 4.754 -9.440 3.549 1.00 97.75 96 GLU A O 1
ATOM 716 N N . ILE A 1 97 ? 5.929 -8.057 2.213 1.00 98.25 97 ILE A N 1
ATOM 717 C CA . ILE A 1 97 ? 5.071 -6.873 2.393 1.00 98.25 97 ILE A CA 1
ATOM 718 C C . ILE A 1 97 ? 3.604 -7.220 2.123 1.00 98.25 97 ILE A C 1
ATOM 720 O O . ILE A 1 97 ? 2.729 -6.880 2.913 1.00 98.25 97 ILE A O 1
ATOM 724 N N . ILE A 1 98 ? 3.298 -7.918 1.024 1.00 97.75 98 ILE A N 1
ATOM 725 C CA . ILE A 1 98 ? 1.905 -8.255 0.701 1.00 97.75 98 ILE A CA 1
ATOM 726 C C . ILE A 1 98 ? 1.272 -9.107 1.807 1.00 97.75 98 ILE A C 1
ATOM 728 O O . ILE A 1 98 ? 0.137 -8.843 2.197 1.00 97.75 98 ILE A O 1
ATOM 732 N N . VAL A 1 99 ? 1.984 -10.118 2.306 1.00 95.81 99 VAL A N 1
ATOM 733 C CA . VAL A 1 99 ? 1.468 -11.022 3.343 1.00 95.81 99 VAL A CA 1
ATOM 734 C C . VAL A 1 99 ? 1.285 -10.290 4.669 1.00 95.81 99 VAL A C 1
ATOM 736 O O . VAL A 1 99 ? 0.204 -10.357 5.255 1.00 95.81 99 VAL A O 1
ATOM 739 N N . GLU A 1 100 ? 2.320 -9.594 5.133 1.00 97.38 100 GLU A N 1
ATOM 740 C CA . GLU A 1 100 ? 2.329 -8.925 6.436 1.00 97.38 100 GLU A CA 1
ATOM 741 C C . GLU A 1 100 ? 1.275 -7.815 6.484 1.00 97.38 100 GLU A C 1
ATOM 743 O O . GLU A 1 100 ? 0.390 -7.834 7.342 1.00 97.38 100 GLU A O 1
ATOM 748 N N . GLN A 1 101 ? 1.247 -6.933 5.482 1.00 98.31 101 GLN A N 1
ATOM 749 C CA . GLN A 1 101 ? 0.288 -5.829 5.453 1.00 98.31 101 GLN A CA 1
ATOM 750 C C . GLN A 1 101 ? -1.169 -6.314 5.322 1.00 98.31 101 GLN A C 1
ATOM 752 O O . GLN A 1 101 ? -2.078 -5.699 5.885 1.00 98.31 101 GLN A O 1
ATOM 757 N N . GLN A 1 102 ? -1.431 -7.427 4.621 1.00 96.94 102 GLN A N 1
ATOM 758 C CA . GLN A 1 102 ? -2.774 -8.026 4.577 1.00 96.94 102 GLN A CA 1
ATOM 759 C C . GLN A 1 102 ? -3.215 -8.540 5.952 1.00 96.94 102 GLN A C 1
ATOM 761 O O . GLN A 1 102 ? -4.370 -8.341 6.346 1.00 96.94 102 GLN A O 1
ATOM 766 N N . GLN A 1 103 ? -2.306 -9.191 6.683 1.00 96.00 103 GLN A N 1
ATOM 767 C CA . GLN A 1 103 ? -2.572 -9.678 8.036 1.00 96.00 103 GLN A CA 1
ATOM 768 C C . GLN A 1 103 ? -2.822 -8.518 9.001 1.00 96.00 103 GLN A C 1
ATOM 770 O O . GLN A 1 103 ? -3.774 -8.576 9.779 1.00 96.00 103 GLN A O 1
ATOM 775 N N . GLU A 1 104 ? -2.045 -7.440 8.907 1.00 97.50 104 GLU A N 1
ATOM 776 C CA . GLU A 1 104 ? -2.219 -6.245 9.737 1.00 97.50 104 GLU A CA 1
ATOM 777 C C . GLU A 1 104 ? -3.553 -5.538 9.463 1.00 97.50 104 GLU A C 1
ATOM 779 O O . GLU A 1 104 ? -4.264 -5.189 10.406 1.00 97.50 104 GLU A O 1
ATOM 784 N N . ILE A 1 105 ? -3.972 -5.406 8.196 1.00 96.94 105 ILE A N 1
ATOM 785 C CA . ILE A 1 105 ? -5.306 -4.873 7.856 1.00 96.94 105 ILE A CA 1
ATOM 786 C C . ILE A 1 105 ? -6.413 -5.725 8.492 1.00 96.94 105 ILE A C 1
ATOM 788 O O . ILE A 1 105 ? -7.373 -5.184 9.049 1.00 96.94 105 ILE A O 1
ATOM 792 N N . ALA A 1 106 ? -6.304 -7.053 8.406 1.00 95.25 106 ALA A N 1
ATOM 793 C CA . ALA A 1 106 ? -7.285 -7.959 8.993 1.00 95.25 106 ALA A CA 1
ATOM 794 C C . ALA A 1 106 ? -7.310 -7.857 10.527 1.00 95.25 106 ALA A C 1
ATOM 796 O O . ALA A 1 106 ? -8.389 -7.755 11.111 1.00 95.25 106 ALA A O 1
ATOM 797 N N . ALA A 1 107 ? -6.140 -7.824 11.169 1.00 96.00 107 ALA A N 1
ATOM 798 C CA . ALA A 1 107 ? -6.004 -7.703 12.617 1.00 96.00 107 ALA A CA 1
ATOM 799 C C . ALA A 1 107 ? -6.574 -6.377 13.141 1.00 96.00 107 ALA A C 1
ATOM 801 O O . ALA A 1 107 ? -7.345 -6.380 14.099 1.00 96.00 107 ALA A O 1
ATOM 802 N N . MET A 1 108 ? -6.274 -5.257 12.476 1.00 97.25 108 MET A N 1
ATOM 803 C CA . MET A 1 108 ? -6.821 -3.942 12.821 1.00 97.25 108 MET A CA 1
ATOM 804 C C . MET A 1 108 ? -8.350 -3.906 12.728 1.00 97.25 108 MET A C 1
ATOM 806 O O . MET A 1 108 ? -9.023 -3.424 13.636 1.00 97.25 108 MET A O 1
ATOM 810 N N . ARG A 1 109 ? -8.926 -4.460 11.653 1.00 95.25 109 ARG A N 1
ATOM 811 C CA . ARG A 1 109 ? -10.389 -4.539 11.499 1.00 95.25 109 ARG A CA 1
ATOM 812 C C . ARG A 1 109 ? -11.027 -5.423 12.565 1.00 95.25 109 ARG A C 1
ATOM 814 O O . ARG A 1 109 ? -12.052 -5.045 13.127 1.00 95.25 109 ARG A O 1
ATOM 821 N N . LEU A 1 110 ? -10.408 -6.562 12.869 1.00 95.00 110 LEU A N 1
ATOM 822 C CA . LEU A 1 110 ? -10.878 -7.464 13.915 1.00 95.00 110 LEU A CA 1
ATOM 823 C C . LEU A 1 110 ? -10.872 -6.795 15.293 1.00 95.00 110 LEU A C 1
ATOM 825 O O . LEU A 1 110 ? -11.830 -6.965 16.044 1.00 95.00 110 LEU A O 1
ATOM 829 N N . ALA A 1 111 ? -9.832 -6.016 15.606 1.00 95.69 111 ALA A N 1
ATOM 830 C CA . ALA A 1 111 ? -9.717 -5.292 16.871 1.00 95.69 111 ALA A CA 1
ATOM 831 C C . ALA A 1 111 ? -10.875 -4.300 17.093 1.00 95.69 111 ALA A C 1
ATOM 833 O O . ALA A 1 111 ? -11.300 -4.103 18.227 1.00 95.69 111 ALA A O 1
ATOM 834 N N . LEU A 1 112 ? -11.439 -3.748 16.013 1.00 95.62 112 LEU A N 1
ATOM 835 C CA . LEU A 1 112 ? -12.619 -2.875 16.043 1.00 95.62 112 LEU A CA 1
ATOM 836 C C . LEU A 1 112 ? -13.960 -3.625 15.939 1.00 95.62 112 LEU A C 1
ATOM 838 O O . LEU A 1 112 ? -15.016 -2.996 15.882 1.00 95.62 112 LEU A O 1
ATOM 842 N N . GLY A 1 113 ? -13.947 -4.960 15.868 1.00 92.62 113 GLY A N 1
ATOM 843 C CA . GLY A 1 113 ? -15.148 -5.773 15.652 1.00 92.62 113 GLY A CA 1
ATOM 844 C C . GLY A 1 113 ? -15.748 -5.642 14.246 1.00 92.62 113 GLY A C 1
ATOM 845 O O . GLY A 1 113 ? -16.923 -5.952 14.045 1.00 92.62 113 GLY A O 1
ATOM 846 N N . LEU A 1 114 ? -14.968 -5.171 13.269 1.00 85.00 114 LEU A N 1
ATOM 847 C CA . LEU A 1 114 ? -15.398 -5.021 11.881 1.00 85.00 114 LEU A CA 1
ATOM 848 C C . LEU A 1 114 ? -15.307 -6.351 11.124 1.00 85.00 114 LEU A C 1
ATOM 850 O O . LEU A 1 114 ? -14.531 -7.246 11.462 1.00 85.00 114 LEU A O 1
ATOM 854 N N . ALA A 1 115 ? -16.084 -6.461 10.046 1.00 78.44 115 ALA A N 1
ATOM 855 C CA . ALA A 1 115 ? -15.995 -7.599 9.141 1.00 78.44 115 ALA A CA 1
ATOM 856 C C . ALA A 1 115 ? -14.584 -7.709 8.532 1.00 78.44 115 ALA A C 1
ATOM 858 O O . ALA A 1 115 ? -13.996 -6.720 8.081 1.00 78.44 115 ALA A O 1
ATOM 859 N N . LEU A 1 116 ? -14.055 -8.932 8.500 1.00 72.44 116 LEU A N 1
ATOM 860 C CA . LEU A 1 116 ? -12.755 -9.219 7.905 1.00 72.44 116 LEU A CA 1
ATOM 861 C C . LEU A 1 116 ? -12.810 -9.063 6.377 1.00 72.44 116 LEU A C 1
ATOM 863 O O . LEU A 1 116 ? -13.827 -9.401 5.763 1.00 72.44 116 LEU A O 1
ATOM 867 N N . PRO A 1 117 ? -11.728 -8.581 5.737 1.00 68.94 117 PRO A N 1
ATOM 868 C CA . PRO A 1 117 ? -11.619 -8.667 4.289 1.00 68.94 117 PRO A CA 1
ATOM 869 C C . PRO A 1 117 ? -11.662 -10.136 3.834 1.00 68.94 117 PRO A C 1
ATOM 871 O O . PRO A 1 117 ? -11.248 -11.023 4.587 1.00 68.94 117 PRO A O 1
ATOM 874 N N . PRO A 1 118 ? -12.130 -10.411 2.603 1.00 70.19 118 PRO A N 1
ATOM 875 C CA . PRO A 1 118 ? -12.053 -11.751 2.040 1.00 70.19 118 PRO A CA 1
ATOM 876 C C . PRO A 1 118 ? -10.598 -12.230 2.031 1.00 70.19 118 PRO A C 1
ATOM 878 O O . PRO A 1 118 ? -9.706 -11.517 1.572 1.00 70.19 118 PRO A O 1
ATOM 881 N N . SER A 1 119 ? -10.360 -13.440 2.538 1.00 64.62 119 SER A N 1
ATOM 882 C CA . SER A 1 119 ? -9.048 -14.077 2.450 1.00 64.62 119 SER A CA 1
ATOM 883 C C . SER A 1 119 ? -8.715 -14.333 0.982 1.00 64.62 119 SER A C 1
ATOM 885 O O . SER A 1 119 ? -9.423 -15.078 0.305 1.00 64.62 119 SER A O 1
ATOM 887 N N . ALA A 1 120 ? -7.638 -13.726 0.495 1.00 66.50 120 ALA A N 1
ATOM 888 C CA . ALA A 1 120 ? -7.060 -14.031 -0.804 1.00 66.50 120 ALA A CA 1
ATOM 889 C C . ALA A 1 120 ? -5.712 -14.732 -0.586 1.00 66.50 120 ALA A C 1
ATOM 891 O O . ALA A 1 120 ? -4.976 -14.345 0.325 1.00 66.50 120 ALA A O 1
ATOM 892 N N . PRO A 1 121 ? -5.369 -15.761 -1.379 1.00 66.50 121 PRO A N 1
ATOM 893 C CA . PRO A 1 121 ? -4.020 -16.300 -1.354 1.00 66.50 121 PRO A CA 1
ATOM 894 C C . PRO A 1 121 ? -3.038 -15.196 -1.751 1.00 66.50 121 PRO A C 1
ATOM 896 O O . PRO A 1 121 ? -3.302 -14.422 -2.676 1.00 66.50 121 PRO A O 1
ATOM 899 N N . ALA A 1 122 ? -1.905 -15.126 -1.055 1.00 62.59 122 ALA A N 1
ATOM 900 C CA . ALA A 1 122 ? -0.832 -14.235 -1.457 1.00 62.59 122 ALA A CA 1
ATOM 901 C C . ALA A 1 122 ? -0.416 -14.588 -2.896 1.00 62.59 122 ALA A C 1
ATOM 903 O O . ALA A 1 122 ? -0.293 -15.777 -3.208 1.00 62.59 122 ALA A O 1
ATOM 904 N N . PRO A 1 123 ? -0.226 -13.598 -3.782 1.00 65.31 123 PRO A N 1
ATOM 905 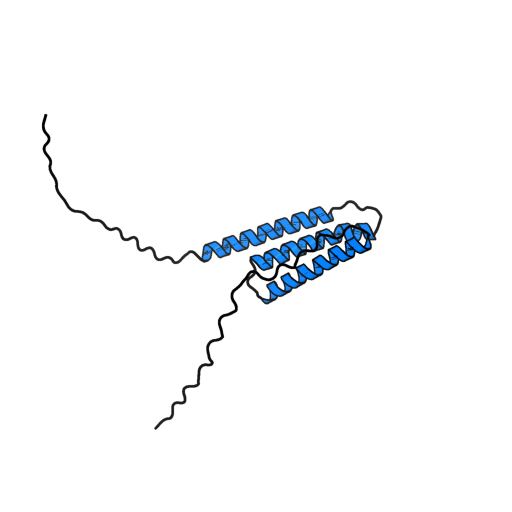C CA . PRO A 1 123 ? 0.137 -13.855 -5.165 1.00 65.31 123 PRO A CA 1
ATOM 906 C C . PRO A 1 123 ? 1.542 -14.443 -5.206 1.00 65.31 123 PRO A C 1
ATOM 908 O O . PRO A 1 123 ? 2.507 -13.694 -5.181 1.00 65.31 123 PRO A O 1
ATOM 911 N N . THR A 1 124 ? 1.680 -15.768 -5.231 1.00 62.34 124 THR A N 1
ATOM 912 C CA . THR A 1 124 ? 2.960 -16.444 -5.492 1.00 62.34 124 THR A CA 1
ATOM 913 C C . THR A 1 124 ? 3.551 -15.894 -6.789 1.00 62.34 124 THR A C 1
ATOM 915 O O . THR A 1 124 ? 2.777 -15.544 -7.684 1.00 62.34 124 THR A O 1
ATOM 918 N N . GLN A 1 125 ? 4.886 -15.786 -6.885 1.00 52.69 125 GLN A N 1
ATOM 919 C CA . GLN A 1 125 ? 5.561 -15.304 -8.098 1.00 52.69 125 GLN A CA 1
ATOM 920 C C . GLN A 1 125 ? 4.866 -15.841 -9.371 1.00 52.69 125 GLN A C 1
ATOM 922 O O . GLN A 1 125 ? 4.488 -17.016 -9.385 1.00 52.69 125 GLN A O 1
ATOM 927 N N . PRO A 1 126 ? 4.692 -15.026 -10.432 1.00 54.31 126 PRO A N 1
ATOM 928 C CA . PRO A 1 126 ? 4.281 -15.558 -11.730 1.00 54.31 126 PRO A CA 1
ATOM 929 C C . PRO A 1 126 ? 5.208 -16.720 -12.112 1.00 54.31 126 PRO A C 1
ATOM 931 O O . PRO A 1 126 ? 6.390 -16.649 -11.782 1.00 54.31 126 PRO A O 1
ATOM 934 N N . ASP A 1 127 ? 4.679 -17.766 -12.762 1.00 51.72 127 ASP A N 1
ATOM 935 C CA . ASP A 1 127 ? 5.421 -18.955 -13.222 1.00 51.72 127 ASP A CA 1
ATOM 936 C C . ASP A 1 127 ? 6.647 -18.548 -14.065 1.00 51.72 127 ASP A C 1
ATOM 938 O O . ASP A 1 127 ? 6.608 -18.495 -15.295 1.00 51.72 127 ASP A O 1
ATOM 942 N N . VAL A 1 128 ? 7.765 -18.235 -13.412 1.00 55.47 128 VAL A N 1
ATOM 943 C CA . VAL A 1 128 ? 9.065 -18.100 -14.054 1.00 55.47 128 VAL A CA 1
ATOM 944 C C . VAL A 1 128 ? 9.690 -19.480 -13.977 1.00 55.47 128 VAL A C 1
ATOM 946 O O . VAL A 1 128 ? 9.910 -20.019 -12.892 1.00 55.47 128 VAL A O 1
ATOM 949 N N . ALA A 1 129 ? 9.922 -20.074 -15.149 1.00 48.28 129 ALA A N 1
ATOM 950 C CA . ALA A 1 129 ? 10.580 -21.366 -15.281 1.00 48.28 129 ALA A CA 1
ATOM 951 C C . ALA A 1 129 ? 11.838 -21.431 -14.389 1.00 48.28 129 ALA A C 1
ATOM 953 O O . ALA A 1 129 ? 12.564 -20.435 -14.296 1.00 48.28 129 ALA A O 1
ATOM 954 N N . PRO A 1 130 ? 12.113 -22.580 -13.741 1.00 59.72 130 PRO A N 1
ATOM 955 C CA . PRO A 1 130 ? 13.245 -22.708 -12.833 1.00 59.72 130 PRO A CA 1
ATOM 956 C C . PRO A 1 130 ? 14.552 -22.297 -13.529 1.00 59.72 130 PRO A C 1
ATOM 958 O O . PRO A 1 130 ? 14.712 -22.559 -14.727 1.00 59.72 130 PRO A O 1
ATOM 961 N N . PRO A 1 131 ? 15.491 -21.659 -12.803 1.00 68.56 131 PRO A N 1
ATOM 962 C CA . PRO A 1 131 ? 16.746 -21.206 -13.383 1.00 68.56 131 PRO A CA 1
ATOM 963 C C . PRO A 1 131 ? 17.463 -22.378 -14.055 1.00 68.56 131 PRO A C 1
ATOM 965 O O . PRO A 1 131 ? 17.530 -23.480 -13.502 1.00 68.56 131 PRO A O 1
ATOM 968 N N . ALA A 1 132 ? 17.987 -22.138 -15.260 1.00 65.25 132 ALA A N 1
ATOM 969 C CA . ALA A 1 132 ? 18.767 -23.131 -15.984 1.00 65.25 132 ALA A CA 1
ATOM 970 C C . ALA A 1 132 ? 19.901 -23.664 -15.084 1.00 65.25 132 ALA A C 1
ATOM 972 O O . ALA A 1 132 ? 20.509 -22.881 -14.344 1.00 65.25 132 ALA A O 1
ATOM 973 N N . PRO A 1 133 ? 20.194 -24.978 -15.122 1.00 72.88 133 PRO A N 1
ATOM 974 C CA . PRO A 1 133 ? 21.255 -25.552 -14.309 1.00 72.88 133 PRO A CA 1
ATOM 975 C C . PRO A 1 133 ? 22.581 -24.847 -14.604 1.00 72.88 133 PRO A C 1
ATOM 977 O O . PRO A 1 133 ? 22.892 -24.543 -15.759 1.00 72.88 133 PRO A O 1
ATOM 980 N N . ALA A 1 134 ? 23.353 -24.583 -13.548 1.00 75.12 134 ALA A N 1
ATOM 981 C CA . ALA A 1 134 ? 24.669 -23.975 -13.674 1.00 75.12 134 ALA A CA 1
ATOM 982 C C . ALA A 1 134 ? 25.534 -24.778 -14.667 1.00 75.12 134 ALA A C 1
ATOM 984 O O . ALA A 1 134 ? 25.484 -26.015 -14.653 1.00 75.12 134 ALA A O 1
ATOM 985 N N . PRO A 1 135 ? 26.328 -24.110 -15.525 1.00 75.94 135 PRO A N 1
ATOM 986 C CA . PRO A 1 135 ? 27.261 -24.812 -16.392 1.00 75.94 135 PRO A CA 1
ATOM 987 C C . PRO A 1 135 ? 28.230 -25.643 -15.535 1.00 75.94 135 PRO A C 1
ATOM 989 O O . PRO A 1 135 ? 28.610 -25.207 -14.442 1.00 75.94 135 PRO A O 1
ATOM 992 N N . PRO A 1 136 ? 28.629 -26.842 -15.998 1.00 77.50 136 PRO A N 1
ATOM 993 C CA . PRO A 1 136 ? 29.561 -27.678 -15.257 1.00 77.50 136 PRO A CA 1
ATOM 994 C C . PRO A 1 136 ? 30.876 -26.921 -15.016 1.00 77.50 136 PRO A C 1
ATOM 996 O O . PRO A 1 136 ? 31.284 -26.120 -15.864 1.00 77.50 136 PRO A O 1
ATOM 999 N N . PRO A 1 137 ? 31.554 -27.160 -13.879 1.00 75.69 137 PRO A N 1
ATOM 1000 C CA . PRO A 1 137 ? 32.824 -26.512 -13.592 1.00 75.69 137 PRO A CA 1
ATOM 1001 C C . PRO A 1 137 ? 33.829 -26.819 -14.706 1.00 75.69 137 PRO A C 1
ATOM 1003 O O . PRO A 1 137 ? 34.028 -27.977 -15.078 1.00 75.69 137 PRO A O 1
ATOM 1006 N N . SER A 1 138 ? 34.470 -25.775 -15.234 1.00 76.62 138 SER A N 1
ATOM 1007 C CA . SER A 1 138 ? 35.554 -25.914 -16.204 1.00 76.62 138 SER A CA 1
ATOM 1008 C C . SER A 1 138 ? 36.688 -26.727 -15.580 1.00 76.62 138 SER A C 1
ATOM 1010 O O . SER A 1 138 ? 37.358 -26.264 -14.657 1.00 76.62 138 SER A O 1
ATOM 1012 N N . MET A 1 139 ? 36.896 -27.946 -16.076 1.00 68.62 139 MET A N 1
ATOM 1013 C CA . MET A 1 139 ? 38.021 -28.790 -15.676 1.00 68.62 139 MET A CA 1
ATOM 1014 C C . MET A 1 139 ? 39.340 -28.087 -16.045 1.00 68.62 139 MET A C 1
ATOM 1016 O O . MET A 1 139 ? 39.495 -27.663 -17.196 1.00 68.62 139 MET A O 1
ATOM 1020 N N . PRO A 1 140 ? 40.308 -27.960 -15.120 1.00 69.94 140 PRO A N 1
ATOM 1021 C CA . PRO A 1 140 ? 41.636 -27.463 -15.447 1.00 69.94 140 PRO A CA 1
ATOM 1022 C C . PRO A 1 140 ? 42.317 -28.394 -16.452 1.00 69.94 140 PRO A C 1
ATOM 1024 O O . PRO A 1 140 ? 42.438 -29.599 -16.229 1.00 69.94 140 PRO A O 1
ATOM 1027 N N . ASN A 1 141 ? 42.775 -27.830 -17.567 1.00 66.62 141 ASN A N 1
ATOM 1028 C CA . ASN A 1 141 ? 43.484 -28.573 -18.598 1.00 66.62 141 ASN A CA 1
ATOM 1029 C C . ASN A 1 141 ? 44.896 -28.924 -18.091 1.00 66.62 141 ASN A C 1
ATOM 1031 O O . ASN A 1 141 ? 45.811 -28.100 -18.164 1.00 66.62 141 ASN A O 1
ATOM 1035 N N . HIS A 1 142 ? 45.082 -30.126 -17.541 1.00 65.62 142 HIS A N 1
ATOM 1036 C CA . HIS A 1 142 ? 46.406 -30.628 -17.177 1.00 65.62 142 HIS A CA 1
ATOM 1037 C C . HIS A 1 142 ? 47.200 -30.941 -18.450 1.00 65.62 142 HIS A C 1
ATOM 1039 O O . HIS A 1 142 ? 47.105 -32.030 -19.011 1.00 65.62 142 HIS A O 1
ATOM 1045 N N . HIS A 1 143 ? 48.007 -29.977 -18.898 1.00 60.28 143 HIS A N 1
ATOM 1046 C CA . HIS A 1 143 ? 49.060 -30.220 -19.880 1.00 60.28 143 HIS A CA 1
ATOM 1047 C C . HIS A 1 143 ? 50.129 -31.109 -19.239 1.00 60.28 143 HIS A C 1
ATOM 1049 O O . HIS A 1 143 ? 51.047 -30.621 -18.576 1.00 60.28 143 HIS A O 1
ATOM 1055 N N . HIS A 1 144 ? 49.995 -32.421 -19.420 1.00 58.59 144 HIS A N 1
ATOM 1056 C CA . HIS A 1 144 ? 51.088 -33.353 -19.190 1.00 58.59 144 HIS A CA 1
ATOM 1057 C C . HIS A 1 144 ? 52.070 -33.194 -20.355 1.00 58.59 144 HIS A C 1
ATOM 1059 O O . HIS A 1 144 ? 51.800 -33.623 -21.474 1.00 58.59 144 HIS A O 1
ATOM 1065 N N . GLN A 1 145 ? 53.164 -32.480 -20.096 1.00 61.00 145 GLN A N 1
ATOM 1066 C CA . GLN A 1 145 ? 54.325 -32.445 -20.976 1.00 61.00 145 GLN A CA 1
ATOM 1067 C C . GLN A 1 145 ? 54.962 -33.835 -20.971 1.00 61.00 145 GLN A C 1
ATOM 1069 O O . GLN A 1 145 ? 55.377 -34.310 -19.915 1.00 61.00 145 GLN A O 1
ATOM 1074 N N . MET A 1 146 ? 55.021 -34.452 -22.147 1.00 59.41 146 MET A N 1
ATOM 1075 C CA . MET A 1 146 ? 55.945 -35.527 -22.504 1.00 59.41 146 MET A CA 1
ATOM 1076 C C . MET A 1 146 ? 56.561 -35.166 -23.848 1.00 59.41 146 MET A C 1
ATOM 1078 O O . MET A 1 146 ? 55.792 -34.699 -24.721 1.00 59.41 146 MET A O 1
#

Secondary structure (DSSP, 8-state):
-----------------------HHHHHHHHHHHHHHHHHHHHHHHHHHHHTPPP-S-HHHHHHHHHHHHHHHHHHHHHH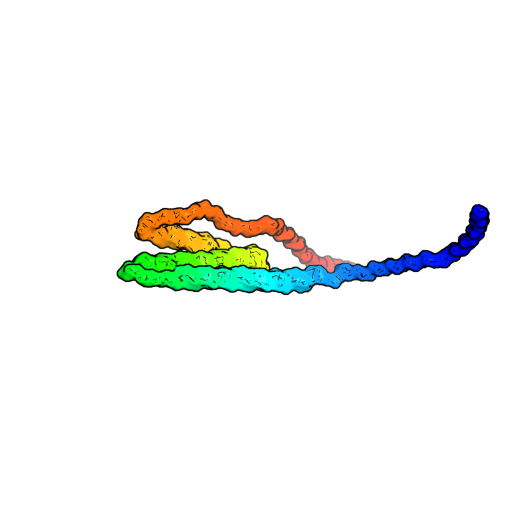HHHH---HHHHHHHHHHHHHHHHHHHHHHHHTTPPPPPP----------PPPPPPPP---------

Foldseek 3Di:
DDDDDDDDDDDDPPPPPPDDPDDPPPVVLVVLVVVLVVQLVVLVVQLVVQLPDDDPVDPLVNCLSNLLSVLSSLLSNLVSCLVRNDDPVSVVVSLVSNVVSLVVNQVSCVVVVHDGDDDDPRPDRDPDDPDDDDDPPDDPPPPPDD

Sequence (146 aa):
MRIPFARVRHGAAVLLAASLGLGASAWSAGDDEAAFLAENNAAMDRMMAGMAAKPSGDIDQDFVAMMAPHHQGAIEMAQAELRYGKNEQLRRIAQEIIVEQQQEIAAMRLALGLALPPSAPAPTQPDVAPPAPAPPPSMPNHHHQM

Radius of gyration: 30.33 Å; chains: 1; bounding box: 72×48×102 Å

pLDDT: mean 80.94, std 19.77, range [39.16, 98.69]